Protein AF-A0A970N4Y2-F1 (afdb_monomer_lite)

Radius of gyration: 21.25 Å; chains: 1; bounding box: 59×27×69 Å

pLDDT: mean 83.41, std 14.5, range [32.34, 95.81]

Sequence (130 aa):
MLNTWISILMFMISLMSFSFAHKLSTINKIFYLLPRSIMENALRLDESENIPYFEKHYLEVEVKKYFTTNLKPLLTTYELNFCYFFQNENDDGFLMYEDGVNISFRAKLIFDYKYTNSLTFTIKQHEQGN

Structure (mmCIF, N/CA/C/O backbone):
data_AF-A0A970N4Y2-F1
#
_entry.id   AF-A0A970N4Y2-F1
#
loop_
_atom_site.group_PDB
_atom_site.id
_atom_site.type_symbol
_atom_site.label_atom_id
_atom_site.label_alt_id
_atom_site.label_comp_id
_atom_site.label_asym_id
_atom_site.label_entity_id
_atom_site.label_seq_id
_atom_site.pdbx_PDB_ins_code
_atom_site.Cartn_x
_atom_site.Cartn_y
_atom_site.Cartn_z
_atom_site.occupancy
_atom_site.B_iso_or_equiv
_atom_site.auth_seq_id
_atom_site.auth_comp_id
_atom_site.auth_asym_id
_atom_site.auth_atom_id
_atom_site.pdbx_PDB_model_num
ATOM 1 N N . MET A 1 1 ? -22.529 3.804 42.759 1.00 76.56 1 MET A N 1
ATOM 2 C CA . MET A 1 1 ? -23.137 3.588 41.426 1.00 76.56 1 MET A CA 1
ATOM 3 C C . MET A 1 1 ? -22.571 4.532 40.372 1.00 76.56 1 MET A C 1
ATOM 5 O O . MET A 1 1 ? -22.083 4.030 39.373 1.00 76.56 1 MET A O 1
ATOM 9 N N . LEU A 1 2 ? -22.546 5.856 40.594 1.00 91.44 2 LEU A N 1
ATOM 10 C CA . LEU A 1 2 ? -21.956 6.819 39.643 1.00 91.44 2 LEU A CA 1
ATOM 11 C C . LEU A 1 2 ? -20.494 6.490 39.276 1.00 91.44 2 LEU A C 1
ATOM 13 O O . LEU A 1 2 ? -20.165 6.401 38.100 1.00 91.44 2 LEU A O 1
ATOM 17 N N . ASN A 1 3 ? -19.641 6.219 40.270 1.00 92.19 3 ASN A N 1
ATOM 18 C CA . ASN A 1 3 ? -18.233 5.876 40.024 1.00 92.19 3 ASN A CA 1
ATOM 19 C C . ASN A 1 3 ? -18.078 4.615 39.164 1.00 92.19 3 ASN A C 1
ATOM 21 O O . ASN A 1 3 ? -17.227 4.577 38.288 1.00 92.19 3 ASN A O 1
ATOM 25 N N . THR A 1 4 ? -18.936 3.612 39.365 1.00 92.56 4 THR A N 1
ATOM 26 C CA . THR A 1 4 ? -18.942 2.380 38.565 1.00 92.56 4 THR A CA 1
ATOM 27 C C . THR A 1 4 ? -19.269 2.673 37.100 1.00 92.56 4 THR A C 1
ATOM 29 O O . THR A 1 4 ? -18.594 2.165 36.210 1.00 92.56 4 THR A O 1
ATOM 32 N N . TRP A 1 5 ? -20.250 3.543 36.840 1.00 94.88 5 TRP A N 1
ATOM 33 C CA . TRP A 1 5 ? -20.592 3.984 35.484 1.00 94.88 5 TRP A CA 1
ATOM 34 C C . TRP A 1 5 ? -19.459 4.767 34.817 1.00 94.88 5 TRP A C 1
ATOM 36 O O . TRP A 1 5 ? -19.154 4.522 33.651 1.00 94.88 5 TRP A O 1
ATOM 46 N N . ILE A 1 6 ? -18.793 5.654 35.561 1.00 94.50 6 ILE A N 1
ATOM 47 C CA . ILE A 1 6 ? -17.628 6.401 35.065 1.00 94.50 6 ILE A CA 1
ATOM 48 C C . ILE A 1 6 ? -16.488 5.441 34.704 1.00 94.50 6 ILE A C 1
ATOM 50 O O . ILE A 1 6 ? -15.890 5.580 33.639 1.00 94.50 6 ILE A O 1
ATOM 54 N N . SER A 1 7 ? -16.210 4.436 35.539 1.00 94.62 7 SER A N 1
ATOM 55 C CA . SER A 1 7 ? -15.179 3.430 35.255 1.00 94.62 7 SER A CA 1
ATOM 56 C C . SER A 1 7 ? -15.488 2.613 34.000 1.00 94.62 7 SER A C 1
ATOM 58 O O . SER A 1 7 ? -14.593 2.404 33.183 1.00 94.62 7 SER A O 1
ATOM 60 N N . ILE A 1 8 ? -16.744 2.193 33.807 1.00 94.94 8 ILE A N 1
ATOM 61 C CA . ILE A 1 8 ? -17.168 1.477 32.592 1.00 94.94 8 ILE A CA 1
ATOM 62 C C . ILE A 1 8 ? -16.979 2.365 31.357 1.00 94.94 8 ILE A C 1
ATOM 64 O O . ILE A 1 8 ? -16.443 1.915 30.347 1.00 94.94 8 ILE A O 1
ATOM 68 N N . LEU A 1 9 ? -17.365 3.639 31.439 1.00 95.06 9 LEU A N 1
ATOM 69 C CA . LEU A 1 9 ? -17.231 4.581 30.329 1.00 95.06 9 LEU A CA 1
ATOM 70 C C . LEU A 1 9 ? -15.758 4.839 29.972 1.00 95.06 9 LEU A C 1
ATOM 72 O O . LEU A 1 9 ? -15.392 4.783 28.799 1.00 95.06 9 LEU A O 1
ATOM 76 N N . MET A 1 10 ? -14.895 5.030 30.973 1.00 94.69 10 MET A N 1
ATOM 77 C CA . MET A 1 10 ? -13.446 5.162 30.774 1.00 94.69 10 MET A CA 1
ATOM 78 C C . MET A 1 10 ? -12.834 3.912 30.132 1.00 94.69 10 MET A C 1
ATOM 80 O O . MET A 1 10 ? -12.007 4.020 29.225 1.00 94.69 10 MET A O 1
ATOM 84 N N . PHE A 1 11 ? -13.265 2.725 30.560 1.00 95.56 11 PHE A N 1
ATOM 85 C CA . PHE A 1 11 ? -12.813 1.465 29.978 1.00 95.56 11 PHE A CA 1
ATOM 86 C C . PHE A 1 11 ? -13.214 1.340 28.500 1.00 95.56 11 PHE A C 1
ATOM 88 O O . PHE A 1 11 ? -12.383 0.987 27.664 1.00 95.56 11 PHE A O 1
ATOM 95 N N . MET A 1 12 ? -14.448 1.716 28.149 1.00 94.56 12 MET A N 1
ATOM 96 C CA . MET A 1 12 ? -14.920 1.711 26.758 1.00 94.56 12 MET A CA 1
ATOM 97 C C . MET A 1 12 ? -14.134 2.691 25.876 1.00 94.56 12 MET A C 1
ATOM 99 O O . MET A 1 12 ? -13.744 2.340 24.761 1.00 94.56 12 MET A O 1
ATOM 103 N N . ILE A 1 13 ? -13.833 3.893 26.382 1.00 92.94 13 ILE A N 1
ATOM 104 C CA . ILE A 1 13 ? -12.995 4.873 25.670 1.00 92.94 13 ILE A CA 1
ATOM 105 C C . ILE A 1 13 ? -11.576 4.331 25.459 1.00 92.94 13 ILE A C 1
ATOM 107 O O . ILE A 1 13 ? -11.010 4.476 24.371 1.00 92.94 13 ILE A O 1
ATOM 111 N N . SER A 1 14 ? -11.000 3.680 26.473 1.00 94.50 14 SER A N 1
ATOM 112 C CA . SER A 1 14 ? -9.675 3.061 26.372 1.00 94.50 14 SER A CA 1
ATOM 113 C C . SER A 1 14 ? -9.648 1.959 25.309 1.00 94.50 14 SER A C 1
ATOM 115 O O . SER A 1 14 ? -8.773 1.972 24.442 1.00 94.50 14 SER A O 1
ATOM 117 N N . LEU A 1 15 ? -10.648 1.072 25.294 1.00 92.44 15 LEU A N 1
ATOM 118 C CA . LEU A 1 15 ? -10.780 0.022 24.279 1.00 92.44 15 LEU A CA 1
ATOM 119 C C . LEU A 1 15 ? -10.919 0.587 22.862 1.00 92.44 15 LEU A C 1
ATOM 121 O O . LEU A 1 15 ? -10.291 0.081 21.926 1.00 92.44 15 LEU A O 1
ATOM 125 N N . MET A 1 16 ? -11.710 1.649 22.694 1.00 89.56 16 MET A N 1
ATOM 126 C CA . MET A 1 16 ? -11.873 2.316 21.401 1.00 89.56 16 MET A CA 1
ATOM 127 C C . MET A 1 16 ? -10.557 2.948 20.929 1.00 89.56 16 MET A C 1
ATOM 129 O O . MET A 1 16 ? -10.170 2.787 19.770 1.00 89.56 16 MET A O 1
ATOM 133 N N . SER A 1 17 ? -9.835 3.598 21.843 1.00 89.44 17 SER A N 1
ATOM 134 C CA . SER A 1 17 ? -8.539 4.227 21.560 1.00 89.44 17 SER A CA 1
ATOM 135 C C . SER A 1 17 ? -7.475 3.189 21.204 1.00 89.44 17 SER A C 1
ATOM 137 O O . SER A 1 17 ? -6.739 3.359 20.233 1.00 89.44 17 SER A O 1
ATOM 139 N N . PHE A 1 18 ? -7.431 2.078 21.941 1.00 91.62 18 PHE A N 1
ATOM 140 C CA . PHE A 1 18 ? -6.540 0.957 21.663 1.00 91.62 18 PHE A CA 1
ATOM 141 C C . PHE A 1 18 ? -6.823 0.340 20.290 1.00 91.62 18 PHE A C 1
ATOM 143 O O . PHE A 1 18 ? -5.905 0.153 19.492 1.00 91.62 18 PHE A O 1
ATOM 150 N N . SER A 1 19 ? -8.095 0.087 19.976 1.00 87.88 19 SER A N 1
ATOM 151 C CA . SER A 1 19 ? -8.504 -0.479 18.684 1.00 87.88 19 SER A CA 1
ATOM 152 C C . SER A 1 19 ? -8.127 0.440 17.520 1.00 87.88 19 SER A C 1
ATOM 154 O O . SER A 1 19 ? -7.625 -0.024 16.494 1.00 87.88 19 SER A O 1
ATOM 156 N N . PHE A 1 20 ? -8.313 1.752 17.691 1.00 87.75 20 PHE A N 1
ATOM 157 C CA . PHE A 1 20 ? -7.889 2.752 16.716 1.00 87.75 20 PHE A CA 1
ATOM 158 C C . PHE A 1 20 ? -6.368 2.760 16.522 1.00 87.75 20 PHE A C 1
ATOM 160 O O . PHE A 1 20 ? -5.897 2.670 15.386 1.00 87.75 20 PHE A O 1
ATOM 167 N N . ALA A 1 21 ? -5.599 2.812 17.613 1.00 90.75 21 ALA A N 1
ATOM 168 C CA . ALA A 1 21 ? -4.140 2.815 17.564 1.00 90.75 21 ALA A CA 1
ATOM 169 C C . ALA A 1 21 ? -3.588 1.539 16.912 1.00 90.75 21 ALA A C 1
ATOM 171 O O . ALA A 1 21 ? -2.692 1.611 16.068 1.00 90.75 21 ALA A O 1
ATOM 172 N N . HIS A 1 22 ? -4.160 0.379 17.244 1.00 90.31 22 HIS A N 1
ATOM 173 C CA . HIS A 1 22 ? -3.792 -0.893 16.633 1.00 90.31 22 HIS A CA 1
ATOM 174 C C . HIS A 1 22 ? -4.062 -0.878 15.125 1.00 90.31 22 HIS A C 1
ATOM 176 O O . HIS A 1 22 ? -3.160 -1.157 14.338 1.00 90.31 22 HIS A O 1
ATOM 182 N N . LYS A 1 23 ? -5.267 -0.470 14.706 1.00 88.94 23 LYS A N 1
ATOM 183 C CA . LYS A 1 23 ? -5.639 -0.365 13.288 1.00 88.94 23 LYS A CA 1
ATOM 184 C C . LYS A 1 23 ? -4.700 0.565 12.516 1.00 88.94 23 LYS A C 1
ATOM 186 O O . LYS A 1 23 ? -4.212 0.188 11.452 1.00 88.94 23 LYS A O 1
ATOM 191 N N . LEU A 1 24 ? -4.418 1.750 13.057 1.00 90.31 24 LEU A N 1
ATOM 192 C CA . LEU A 1 24 ? -3.486 2.708 12.461 1.00 90.31 24 LEU A CA 1
ATOM 193 C C . LEU A 1 24 ? -2.071 2.122 12.349 1.00 90.31 24 LEU A C 1
ATOM 195 O O . LEU A 1 24 ? -1.436 2.235 11.303 1.00 90.31 24 LEU A O 1
ATOM 199 N N . SER A 1 25 ? -1.594 1.447 13.397 1.00 91.75 25 SER A N 1
ATOM 200 C CA . SER A 1 25 ? -0.289 0.782 13.394 1.00 91.75 25 SER A CA 1
ATOM 201 C C . SER A 1 25 ? -0.204 -0.303 12.319 1.00 91.75 25 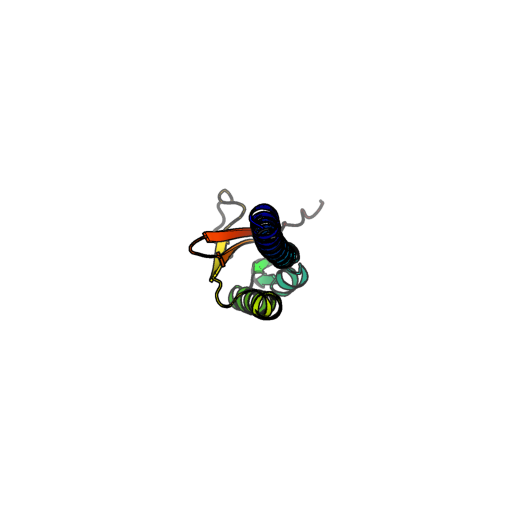SER A C 1
ATOM 203 O O . SER A 1 25 ? 0.785 -0.365 11.590 1.00 91.75 25 SER A O 1
ATOM 205 N N . THR A 1 26 ? -1.240 -1.132 12.167 1.00 91.38 26 THR A N 1
ATOM 206 C CA . THR A 1 26 ? -1.270 -2.169 11.129 1.00 91.38 26 THR A CA 1
ATOM 207 C C . THR A 1 26 ? -1.274 -1.564 9.726 1.00 91.38 26 THR A C 1
ATOM 209 O O . THR A 1 26 ? -0.527 -2.034 8.872 1.00 91.38 26 THR A O 1
ATOM 212 N N . ILE A 1 27 ? -2.040 -0.492 9.494 1.00 91.44 27 ILE A N 1
ATOM 213 C CA . ILE A 1 27 ? -2.050 0.224 8.207 1.00 91.44 27 ILE A CA 1
ATOM 214 C C . ILE A 1 27 ? -0.662 0.790 7.895 1.00 91.44 27 ILE A C 1
ATOM 216 O O . ILE A 1 27 ? -0.150 0.561 6.801 1.00 91.44 27 ILE A O 1
ATOM 220 N N . ASN A 1 28 ? -0.025 1.454 8.865 1.00 91.62 28 ASN A N 1
ATOM 221 C CA . ASN A 1 28 ? 1.342 1.958 8.719 1.00 91.62 28 ASN A CA 1
ATOM 222 C C . ASN A 1 28 ? 2.304 0.829 8.348 1.00 91.62 28 ASN A C 1
ATOM 224 O O . ASN A 1 28 ? 3.077 0.971 7.408 1.00 91.62 28 ASN A O 1
ATOM 228 N N . LYS A 1 29 ? 2.247 -0.303 9.059 1.00 92.00 29 LYS A N 1
ATOM 229 C CA . LYS A 1 29 ? 3.104 -1.458 8.772 1.00 92.00 29 LYS A CA 1
ATOM 230 C C . LYS A 1 29 ? 2.895 -1.964 7.351 1.00 92.00 29 LYS A C 1
ATOM 232 O O . LYS A 1 29 ? 3.874 -2.122 6.642 1.00 92.00 29 LYS A O 1
ATOM 237 N N . ILE A 1 30 ? 1.653 -2.171 6.916 1.00 91.81 30 ILE A N 1
ATOM 238 C CA . ILE A 1 30 ? 1.363 -2.640 5.552 1.00 91.81 30 ILE A CA 1
ATOM 239 C C . ILE A 1 30 ? 1.902 -1.656 4.511 1.00 91.81 30 ILE A C 1
ATOM 241 O O . ILE A 1 30 ? 2.486 -2.087 3.520 1.00 91.81 30 ILE A O 1
ATOM 245 N N . PHE A 1 31 ? 1.740 -0.354 4.749 1.00 90.19 31 PHE A N 1
ATOM 246 C CA . PHE A 1 31 ? 2.238 0.687 3.858 1.00 90.19 31 PHE A CA 1
ATOM 247 C C . PHE A 1 31 ? 3.768 0.687 3.776 1.00 90.19 31 PHE A C 1
ATOM 249 O O . PHE A 1 31 ? 4.316 0.512 2.694 1.00 90.19 31 PHE A O 1
ATOM 256 N N . TYR A 1 32 ? 4.466 0.786 4.909 1.00 88.88 32 TYR A N 1
ATOM 257 C CA . TYR A 1 32 ? 5.933 0.828 4.950 1.00 88.88 32 TYR A CA 1
ATOM 258 C C . TYR A 1 32 ? 6.613 -0.495 4.577 1.00 88.88 32 TYR A C 1
ATOM 260 O O . TYR A 1 32 ? 7.772 -0.486 4.170 1.00 88.88 32 TYR A O 1
ATOM 268 N N . LEU A 1 33 ? 5.914 -1.623 4.706 1.00 90.19 33 LEU A N 1
ATOM 269 C CA . LEU A 1 33 ? 6.402 -2.947 4.316 1.00 90.19 33 LEU A CA 1
ATOM 270 C C . LEU A 1 33 ? 6.020 -3.318 2.880 1.00 90.19 33 LEU A C 1
ATOM 272 O O . LEU A 1 33 ? 6.070 -4.499 2.541 1.00 90.19 33 LEU A O 1
ATOM 276 N N . LEU A 1 34 ? 5.649 -2.340 2.041 1.00 91.00 34 LEU A N 1
ATOM 277 C CA . LEU A 1 34 ? 5.471 -2.562 0.608 1.00 91.00 34 LEU A CA 1
ATOM 278 C C . LEU A 1 34 ? 6.703 -3.310 0.056 1.00 91.00 34 LEU A C 1
ATOM 280 O O . LEU A 1 34 ? 7.816 -2.776 0.130 1.00 91.00 34 LEU A O 1
ATOM 284 N N . PRO A 1 35 ? 6.541 -4.550 -0.447 1.00 89.94 35 PRO A N 1
ATOM 285 C CA . PRO A 1 35 ? 7.679 -5.373 -0.821 1.00 89.94 35 PRO A CA 1
ATOM 286 C C . PRO A 1 35 ? 8.496 -4.716 -1.929 1.00 89.94 35 PRO A C 1
ATOM 288 O O . PRO A 1 35 ? 7.967 -4.394 -2.992 1.00 89.94 35 PRO A O 1
ATOM 291 N N . ARG A 1 36 ? 9.808 -4.576 -1.706 1.00 87.19 36 ARG A N 1
ATOM 292 C CA . ARG A 1 36 ? 10.735 -4.042 -2.718 1.00 87.19 36 ARG A CA 1
ATOM 293 C C . ARG A 1 36 ? 10.724 -4.856 -4.007 1.00 87.19 36 ARG A C 1
ATOM 295 O O . ARG A 1 36 ? 10.843 -4.278 -5.077 1.00 87.19 36 ARG A O 1
ATOM 302 N N . SER A 1 37 ? 10.459 -6.158 -3.914 1.00 88.62 37 SER A N 1
ATOM 303 C CA . SER A 1 37 ? 10.323 -7.043 -5.071 1.00 88.62 37 SER A CA 1
ATOM 304 C C . SER A 1 37 ? 9.240 -6.593 -6.058 1.00 88.62 37 SER A C 1
ATOM 306 O O . SER A 1 37 ? 9.365 -6.856 -7.247 1.00 88.62 37 SER A O 1
ATOM 308 N N . ILE A 1 38 ? 8.177 -5.913 -5.603 1.00 91.06 38 ILE A N 1
ATOM 309 C CA . ILE A 1 38 ? 7.160 -5.350 -6.508 1.00 91.06 38 ILE A CA 1
ATOM 310 C C . ILE A 1 38 ? 7.774 -4.235 -7.365 1.00 91.06 38 ILE A C 1
ATOM 312 O O . ILE A 1 38 ? 7.504 -4.177 -8.560 1.00 91.06 38 ILE A O 1
ATOM 316 N N . MET A 1 39 ? 8.626 -3.397 -6.766 1.00 89.38 39 MET A N 1
ATOM 317 C CA . MET A 1 39 ? 9.342 -2.330 -7.473 1.00 89.38 39 MET A CA 1
ATOM 318 C C . MET A 1 39 ? 10.372 -2.913 -8.436 1.00 89.38 39 MET A C 1
ATOM 320 O O . MET A 1 39 ? 10.388 -2.549 -9.604 1.00 89.38 39 MET A O 1
ATOM 324 N N . GLU A 1 40 ? 11.189 -3.854 -7.963 1.00 87.12 40 GLU A N 1
ATOM 325 C CA . GLU A 1 40 ? 12.257 -4.483 -8.750 1.00 87.12 40 GLU A CA 1
ATOM 326 C C . GLU A 1 40 ? 11.702 -5.241 -9.964 1.00 87.12 40 GLU A C 1
ATOM 328 O O . GLU A 1 40 ? 12.212 -5.095 -11.069 1.00 87.12 40 GLU A O 1
ATOM 333 N N . ASN A 1 41 ? 10.605 -5.986 -9.799 1.00 89.25 41 ASN A N 1
ATOM 334 C CA . ASN A 1 41 ? 9.979 -6.722 -10.902 1.00 89.25 41 ASN A CA 1
ATOM 335 C C . ASN A 1 41 ? 9.299 -5.811 -11.934 1.00 89.25 41 ASN A C 1
ATOM 337 O O . ASN A 1 41 ? 9.060 -6.243 -13.067 1.00 89.25 41 ASN A O 1
ATOM 341 N N . ALA A 1 42 ? 8.959 -4.580 -11.542 1.00 88.25 42 ALA A N 1
ATOM 342 C CA . ALA A 1 42 ? 8.405 -3.571 -12.433 1.00 88.25 42 ALA A CA 1
ATOM 343 C C . ALA A 1 42 ? 9.480 -2.842 -13.251 1.00 88.25 42 ALA A C 1
ATOM 345 O O . ALA A 1 42 ? 9.128 -2.058 -14.131 1.00 88.25 42 ALA A O 1
ATOM 346 N N . LEU A 1 43 ? 10.767 -3.086 -12.984 1.00 87.69 43 LEU A N 1
ATOM 347 C CA . LEU A 1 43 ? 11.847 -2.514 -13.773 1.00 87.69 43 LEU A CA 1
ATOM 348 C C . LEU A 1 43 ? 11.921 -3.180 -15.146 1.00 87.69 43 LEU A C 1
ATOM 350 O O . LEU A 1 43 ? 11.872 -4.410 -15.290 1.00 87.69 43 LEU A O 1
ATOM 354 N N . ARG A 1 44 ? 12.060 -2.339 -16.163 1.00 85.38 44 ARG A N 1
ATOM 355 C CA . ARG A 1 44 ? 12.350 -2.718 -17.543 1.00 85.38 44 ARG A CA 1
ATOM 356 C C . ARG A 1 44 ? 13.521 -1.887 -18.038 1.00 85.38 44 ARG A C 1
ATOM 358 O O . ARG A 1 44 ? 13.799 -0.823 -17.497 1.00 85.38 44 ARG A O 1
ATOM 365 N N . LEU A 1 45 ? 14.211 -2.410 -19.040 1.00 83.62 45 LEU A N 1
ATOM 366 C CA . LEU A 1 45 ? 15.275 -1.713 -19.748 1.00 83.62 45 LEU A CA 1
ATOM 367 C C . LEU A 1 45 ? 14.734 -1.337 -21.120 1.00 83.62 45 LEU A C 1
ATOM 369 O O . LEU A 1 45 ? 14.115 -2.180 -21.773 1.00 83.62 45 LEU A O 1
ATOM 373 N N . ASP A 1 46 ? 14.950 -0.096 -21.544 1.00 78.31 46 ASP A N 1
ATOM 374 C CA . ASP A 1 46 ? 14.763 0.241 -22.952 1.00 78.31 46 ASP A CA 1
ATOM 375 C C . ASP A 1 46 ? 15.930 -0.345 -23.764 1.00 78.31 46 ASP A C 1
ATOM 377 O O . ASP A 1 46 ? 17.098 -0.125 -23.434 1.00 78.31 46 ASP A O 1
ATOM 381 N N . GLU A 1 47 ? 15.612 -1.105 -24.812 1.00 74.06 47 GLU A N 1
ATOM 382 C CA . GLU A 1 47 ? 16.583 -1.785 -25.677 1.00 74.06 47 GLU A CA 1
ATOM 383 C C . GLU A 1 47 ? 17.485 -0.795 -26.430 1.00 74.06 47 GLU A C 1
ATOM 385 O O . GLU A 1 47 ? 18.604 -1.146 -26.803 1.00 74.06 47 GLU A O 1
ATOM 390 N N . SER A 1 48 ? 17.017 0.440 -26.639 1.00 70.88 48 SER A N 1
ATOM 391 C CA . SER A 1 48 ? 17.764 1.464 -27.378 1.00 70.88 48 SER A CA 1
ATOM 392 C C . SER A 1 48 ? 18.830 2.162 -26.528 1.00 70.88 48 SER A C 1
ATOM 394 O O . SER A 1 48 ? 19.929 2.429 -27.011 1.00 70.88 48 SER A O 1
ATOM 396 N N . GLU A 1 49 ? 18.521 2.469 -25.266 1.00 67.00 49 GLU A N 1
ATOM 397 C CA . GLU A 1 49 ? 19.341 3.372 -24.441 1.00 67.00 49 GLU A CA 1
ATOM 398 C C . GLU A 1 49 ? 19.860 2.719 -23.147 1.00 67.00 49 GLU A C 1
ATOM 400 O O . GLU A 1 49 ? 20.628 3.336 -22.412 1.00 67.00 49 GLU A O 1
ATOM 405 N N . ASN A 1 50 ? 19.488 1.461 -22.862 1.00 73.88 50 ASN A N 1
ATOM 406 C CA . ASN A 1 50 ? 19.780 0.766 -21.597 1.00 73.88 50 ASN A CA 1
ATOM 407 C C . ASN A 1 50 ? 19.346 1.558 -20.348 1.00 73.88 50 ASN A C 1
ATOM 409 O O . ASN A 1 50 ? 19.899 1.375 -19.262 1.00 73.88 50 ASN A O 1
ATOM 413 N N . ILE A 1 51 ? 18.345 2.429 -20.488 1.00 76.88 51 ILE A N 1
ATOM 414 C CA . ILE A 1 51 ? 17.830 3.237 -19.386 1.00 76.88 51 ILE A CA 1
ATOM 415 C C . ILE A 1 51 ? 16.788 2.404 -18.635 1.00 76.88 51 ILE A C 1
ATOM 417 O O . ILE A 1 51 ? 15.804 1.964 -19.241 1.00 76.88 51 ILE A O 1
ATOM 421 N N . PRO A 1 52 ? 16.990 2.138 -17.332 1.00 82.19 52 PRO A N 1
ATOM 422 C CA . PRO A 1 52 ? 15.999 1.445 -16.530 1.00 82.19 52 PRO A CA 1
ATOM 423 C C . PRO A 1 52 ? 14.811 2.366 -16.240 1.00 82.19 52 PRO A C 1
ATOM 425 O O . PRO A 1 52 ? 14.991 3.506 -15.820 1.00 82.19 52 PRO A O 1
ATOM 428 N N . TYR A 1 53 ? 13.595 1.851 -16.405 1.00 84.00 53 TYR A N 1
ATOM 429 C CA . TYR A 1 53 ? 12.361 2.574 -16.103 1.00 84.00 53 TYR A CA 1
ATOM 430 C C . TYR A 1 53 ? 11.321 1.671 -15.438 1.00 84.00 53 TYR A C 1
ATOM 432 O O . TYR A 1 53 ? 11.378 0.440 -15.527 1.00 84.00 53 TYR A O 1
ATOM 440 N N . PHE A 1 54 ? 10.346 2.286 -14.766 1.00 87.38 54 PHE A N 1
ATOM 441 C CA . PHE A 1 54 ? 9.209 1.560 -14.206 1.00 87.38 54 PHE A CA 1
ATOM 442 C C . PHE A 1 54 ? 8.133 1.317 -15.266 1.00 87.38 54 PHE A C 1
ATOM 444 O O . PHE A 1 54 ? 7.549 2.254 -15.815 1.00 87.38 54 PHE A O 1
ATOM 451 N N . GLU A 1 55 ? 7.782 0.053 -15.492 1.00 89.69 55 GLU A N 1
ATOM 452 C CA . GLU A 1 55 ? 6.602 -0.316 -16.269 1.00 89.69 55 GLU A CA 1
ATOM 453 C C . GLU A 1 55 ? 5.334 0.105 -15.502 1.00 89.69 55 GLU A C 1
ATOM 455 O O . GLU A 1 55 ? 4.857 -0.601 -14.608 1.00 89.69 55 GLU A O 1
ATOM 460 N N . LYS A 1 56 ? 4.794 1.285 -15.838 1.00 90.69 56 LYS A N 1
ATOM 461 C CA . LYS A 1 56 ? 3.735 1.958 -15.064 1.00 90.69 56 LYS A CA 1
ATOM 462 C C . LYS A 1 56 ? 2.532 1.062 -14.784 1.00 90.69 56 LYS A C 1
ATOM 464 O O . LYS A 1 56 ? 2.134 0.891 -13.635 1.00 90.69 56 LYS A O 1
ATOM 469 N N . HIS A 1 57 ? 1.984 0.449 -15.834 1.00 91.81 57 HIS A N 1
ATOM 470 C CA . HIS A 1 57 ? 0.784 -0.377 -15.725 1.00 91.81 57 HIS A CA 1
ATOM 471 C C . HIS A 1 57 ? 0.998 -1.579 -14.799 1.00 91.81 57 HIS A C 1
ATOM 473 O O . HIS A 1 57 ? 0.194 -1.813 -13.895 1.00 91.81 57 HIS A O 1
ATOM 479 N N . TYR A 1 58 ? 2.102 -2.305 -14.985 1.00 92.25 58 TYR A N 1
ATOM 480 C CA . TYR A 1 58 ? 2.445 -3.450 -14.149 1.00 92.25 58 TYR A CA 1
ATOM 481 C C . TYR A 1 58 ? 2.640 -3.041 -12.685 1.00 92.25 58 TYR A C 1
ATOM 483 O O . TYR A 1 58 ? 2.063 -3.660 -11.786 1.00 92.25 58 TYR A O 1
ATOM 491 N N . LEU A 1 59 ? 3.392 -1.959 -12.445 1.00 93.25 59 LEU A N 1
ATOM 492 C CA . LEU A 1 59 ? 3.644 -1.458 -11.098 1.00 93.25 59 LEU A CA 1
ATOM 493 C C . LEU A 1 59 ? 2.341 -1.094 -10.382 1.00 93.25 59 LEU A C 1
ATOM 495 O O . LEU A 1 59 ? 2.105 -1.523 -9.251 1.00 93.25 59 LEU A O 1
ATOM 499 N N . GLU A 1 60 ? 1.479 -0.323 -11.043 1.00 94.88 60 GLU A N 1
ATOM 500 C CA . GLU A 1 60 ? 0.198 0.074 -10.474 1.00 94.88 60 GLU A CA 1
ATOM 501 C C . GLU A 1 60 ? -0.669 -1.132 -10.113 1.00 94.88 60 GLU A C 1
ATOM 503 O O . GLU A 1 60 ? -1.275 -1.148 -9.038 1.00 94.88 60 GLU A O 1
ATOM 508 N N . VAL A 1 61 ? -0.738 -2.136 -10.992 1.00 95.81 61 VAL A N 1
ATOM 509 C CA . VAL A 1 61 ? -1.544 -3.345 -10.781 1.00 95.81 61 VAL A CA 1
ATOM 510 C C . VAL A 1 61 ? -1.044 -4.129 -9.571 1.00 95.81 61 VAL A C 1
ATOM 512 O O . VAL A 1 61 ? -1.840 -4.443 -8.680 1.00 95.81 61 VAL A O 1
ATOM 515 N N . GLU A 1 62 ? 0.255 -4.411 -9.486 1.00 95.19 62 GLU A N 1
ATOM 516 C CA . GLU A 1 62 ? 0.805 -5.212 -8.388 1.00 95.19 62 GLU A CA 1
ATOM 517 C C . GLU A 1 62 ? 0.777 -4.460 -7.048 1.00 95.19 62 GLU A C 1
ATOM 519 O O . GLU A 1 62 ? 0.422 -5.045 -6.019 1.00 95.19 62 GLU A O 1
ATOM 524 N N . VAL A 1 63 ? 1.018 -3.145 -7.044 1.00 94.69 63 VAL A N 1
ATOM 525 C CA . VAL A 1 63 ? 0.858 -2.317 -5.838 1.00 94.69 63 VAL A CA 1
ATOM 526 C C . VAL A 1 63 ? -0.607 -2.293 -5.387 1.00 94.69 63 VAL A C 1
ATOM 528 O O . VAL A 1 63 ? -0.896 -2.546 -4.211 1.00 94.69 63 VAL A O 1
ATOM 531 N N . LYS A 1 64 ? -1.558 -2.049 -6.301 1.00 94.62 64 LYS A N 1
ATOM 532 C CA . LYS A 1 64 ? -3.000 -2.070 -5.988 1.00 94.62 64 LYS A CA 1
ATOM 533 C C . LYS A 1 64 ? -3.417 -3.430 -5.429 1.00 94.62 64 LYS A C 1
ATOM 535 O O . LYS A 1 64 ? -4.150 -3.479 -4.439 1.00 94.62 64 LYS A O 1
ATOM 540 N N . LYS A 1 65 ? -2.932 -4.528 -6.006 1.00 94.56 65 LYS A N 1
ATOM 541 C CA . LYS A 1 65 ? -3.204 -5.903 -5.560 1.00 94.56 65 LYS A CA 1
ATOM 542 C C . LYS A 1 65 ? -2.636 -6.193 -4.171 1.00 94.56 65 LYS A C 1
ATOM 544 O O . LYS A 1 65 ? -3.350 -6.769 -3.343 1.00 94.56 65 LYS A O 1
ATOM 549 N N . TYR A 1 66 ? -1.409 -5.757 -3.886 1.00 94.69 66 TYR A N 1
ATOM 550 C CA . TYR A 1 66 ? -0.806 -5.868 -2.557 1.00 94.69 66 TYR A CA 1
ATOM 551 C C . TYR A 1 66 ? -1.651 -5.139 -1.507 1.00 94.69 66 TYR A C 1
ATOM 553 O O . TYR A 1 66 ? -2.052 -5.740 -0.505 1.00 94.69 66 TYR A O 1
ATOM 561 N N . PHE A 1 67 ? -1.991 -3.873 -1.755 1.00 93.06 67 PHE A N 1
ATOM 562 C CA . PHE A 1 67 ? -2.800 -3.095 -0.819 1.00 93.06 67 PHE A CA 1
ATOM 563 C C . PHE A 1 67 ? -4.215 -3.651 -0.677 1.00 93.06 67 PHE A C 1
ATOM 565 O O . PHE A 1 67 ? -4.703 -3.751 0.444 1.00 93.06 67 PHE A O 1
ATOM 572 N N . THR A 1 68 ? -4.847 -4.099 -1.764 1.00 92.50 68 THR A N 1
ATOM 573 C CA . THR A 1 68 ? -6.184 -4.712 -1.704 1.00 92.50 68 THR A CA 1
ATOM 574 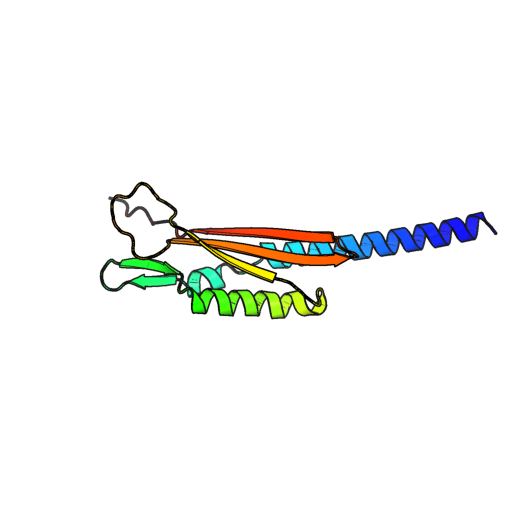C C . THR A 1 68 ? -6.161 -5.953 -0.822 1.00 92.50 68 THR A C 1
ATOM 576 O O . THR A 1 68 ? -6.995 -6.099 0.066 1.00 92.50 68 THR A O 1
ATOM 579 N N . THR A 1 69 ? -5.184 -6.835 -1.024 1.00 92.94 69 THR A N 1
ATOM 580 C CA . THR A 1 69 ? -5.071 -8.089 -0.269 1.00 92.94 69 THR A CA 1
ATOM 581 C C . THR A 1 69 ? -4.845 -7.836 1.222 1.00 92.94 69 THR A C 1
ATOM 583 O O . THR A 1 69 ? -5.490 -8.469 2.055 1.00 92.94 69 THR A O 1
ATOM 586 N N . ASN A 1 70 ? -3.972 -6.886 1.566 1.00 92.69 70 ASN A N 1
ATOM 587 C CA . ASN A 1 70 ? -3.557 -6.662 2.952 1.00 92.69 70 ASN A CA 1
ATOM 588 C C . ASN A 1 70 ? -4.458 -5.681 3.723 1.00 92.69 70 ASN A C 1
ATOM 590 O O . ASN A 1 70 ? -4.618 -5.824 4.935 1.00 92.69 70 ASN A O 1
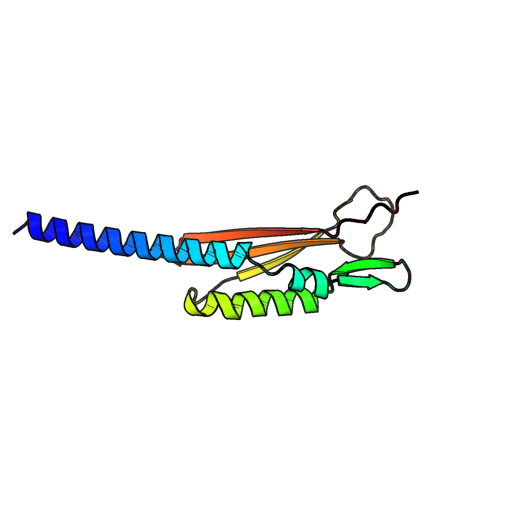ATOM 594 N N . LEU A 1 71 ? -5.068 -4.693 3.056 1.00 91.06 71 LEU A N 1
ATOM 595 C CA . LEU A 1 71 ? -5.889 -3.660 3.705 1.00 91.06 71 LEU A CA 1
ATOM 596 C C . LEU A 1 71 ? -7.389 -3.949 3.699 1.00 91.06 71 LEU A C 1
ATOM 598 O O . LEU A 1 71 ? -8.086 -3.389 4.545 1.00 91.06 71 LEU A O 1
ATOM 602 N N . LYS A 1 72 ? -7.901 -4.828 2.827 1.00 87.75 72 LYS A N 1
ATOM 603 C CA . LYS A 1 72 ? -9.325 -5.218 2.810 1.00 87.75 72 LYS A CA 1
ATOM 604 C C . LYS A 1 72 ? -9.900 -5.627 4.179 1.00 87.75 72 LYS A C 1
ATOM 606 O O . LYS A 1 72 ? -11.035 -5.241 4.448 1.00 87.75 72 LYS A O 1
ATOM 611 N N . PRO A 1 73 ? -9.188 -6.349 5.073 1.00 86.56 73 PRO A N 1
ATOM 612 C CA . PRO A 1 73 ? -9.730 -6.651 6.402 1.00 86.56 73 PRO A CA 1
ATOM 613 C C . PRO A 1 73 ? -9.783 -5.437 7.348 1.00 86.56 73 PRO A C 1
ATOM 615 O O . PRO A 1 73 ? -10.460 -5.490 8.371 1.00 86.56 73 PRO A O 1
ATOM 618 N N . LEU A 1 74 ? -9.076 -4.346 7.038 1.00 86.12 74 LEU A N 1
ATOM 619 C CA . LEU A 1 74 ? -8.951 -3.166 7.901 1.00 86.12 74 LEU A CA 1
ATOM 620 C C . LEU A 1 74 ? -9.780 -1.980 7.392 1.00 86.12 74 LEU A C 1
ATOM 622 O O . LEU A 1 74 ? -10.281 -1.185 8.191 1.00 86.12 74 LEU A O 1
ATOM 626 N N . LEU A 1 75 ? -9.907 -1.821 6.076 1.00 86.00 75 LEU A N 1
ATOM 627 C CA . LEU A 1 75 ? -10.474 -0.640 5.434 1.00 86.00 75 LEU A CA 1
ATOM 628 C C . LEU A 1 75 ? -11.494 -1.031 4.370 1.00 86.00 75 LEU A C 1
ATOM 630 O O . LEU A 1 75 ? -11.240 -1.889 3.530 1.00 86.00 75 LEU A O 1
ATOM 634 N N . THR A 1 76 ? -12.633 -0.341 4.380 1.00 80.31 76 THR A N 1
ATOM 635 C CA . THR A 1 76 ? -13.672 -0.489 3.353 1.00 80.31 76 THR A CA 1
ATOM 636 C C . THR A 1 76 ? -13.321 0.292 2.090 1.00 80.31 76 THR A C 1
ATOM 638 O O . THR A 1 76 ? -13.604 -0.166 0.989 1.00 80.31 76 THR A O 1
ATOM 641 N N . THR A 1 77 ? -12.700 1.467 2.241 1.00 85.06 77 THR A N 1
ATOM 642 C CA . THR A 1 77 ? -12.315 2.344 1.132 1.00 85.06 77 THR A CA 1
ATOM 643 C C . THR A 1 77 ? -10.945 2.968 1.376 1.00 85.06 77 THR A C 1
ATOM 645 O O . THR A 1 77 ? -10.596 3.344 2.500 1.00 85.06 77 THR A O 1
ATOM 648 N N . TYR A 1 78 ? -10.162 3.071 0.306 1.00 90.75 78 TYR A N 1
ATOM 649 C CA . TYR A 1 78 ? -8.890 3.779 0.266 1.00 90.75 78 TYR A CA 1
ATOM 650 C C . TYR A 1 78 ? -8.605 4.242 -1.167 1.00 90.75 78 TYR A C 1
ATOM 652 O O . TYR A 1 78 ? -9.163 3.711 -2.127 1.00 90.75 78 TYR A O 1
ATOM 660 N N . GLU A 1 79 ? -7.731 5.231 -1.296 1.00 91.88 79 GLU A N 1
ATOM 661 C CA . GLU A 1 79 ? -7.247 5.778 -2.559 1.00 91.88 79 GLU A CA 1
ATOM 662 C C . GLU A 1 79 ? -5.735 5.552 -2.639 1.00 91.88 79 GLU A C 1
ATOM 664 O O . GLU A 1 79 ? -5.011 5.760 -1.661 1.00 91.88 79 GLU A O 1
ATOM 669 N N . LEU A 1 80 ? -5.269 5.129 -3.813 1.00 93.50 80 LEU A N 1
ATOM 670 C CA . LEU A 1 80 ? -3.856 5.080 -4.173 1.00 93.50 80 LEU A CA 1
ATOM 671 C C . LEU A 1 80 ? -3.638 6.000 -5.368 1.00 93.50 80 LEU A C 1
ATOM 673 O O . LEU A 1 80 ? -4.384 5.911 -6.343 1.00 93.50 80 LEU A O 1
ATOM 677 N N . ASN A 1 81 ? -2.620 6.848 -5.293 1.00 94.19 81 ASN A N 1
ATOM 678 C CA . ASN A 1 81 ? -2.200 7.709 -6.388 1.00 94.19 81 ASN A CA 1
ATOM 679 C C . ASN A 1 81 ? -0.723 7.471 -6.706 1.00 94.19 81 ASN A C 1
ATOM 681 O O . ASN A 1 81 ? 0.080 7.292 -5.789 1.00 94.19 81 ASN A O 1
ATOM 685 N N . PHE A 1 82 ? -0.386 7.492 -7.990 1.00 93.62 82 PHE A N 1
ATOM 686 C CA . PHE A 1 82 ? 0.958 7.262 -8.503 1.00 93.62 82 PHE A CA 1
ATOM 687 C C . PHE A 1 82 ? 1.391 8.527 -9.237 1.00 93.62 82 PHE A C 1
ATOM 689 O O . PHE A 1 82 ? 0.732 8.952 -10.183 1.00 93.62 82 PHE A O 1
ATOM 696 N N . CYS A 1 83 ? 2.465 9.152 -8.769 1.00 91.44 83 CYS A N 1
ATOM 697 C CA . CYS A 1 83 ? 3.067 10.309 -9.415 1.00 91.44 83 CYS A CA 1
ATOM 698 C C . CYS A 1 83 ? 4.470 9.919 -9.861 1.00 91.44 83 CYS A C 1
ATOM 700 O O . CYS A 1 83 ? 5.325 9.648 -9.018 1.00 91.44 83 CYS A O 1
ATOM 702 N N . TYR A 1 84 ? 4.680 9.840 -11.168 1.00 89.31 84 TYR A N 1
ATOM 703 C CA . TYR A 1 84 ? 5.981 9.536 -11.742 1.00 89.31 84 TYR A CA 1
ATOM 704 C C . TYR A 1 84 ? 6.754 10.833 -11.986 1.00 89.31 84 TYR A C 1
ATOM 706 O O . TYR A 1 84 ? 6.149 11.867 -12.272 1.00 89.31 84 TYR A O 1
ATOM 714 N N . PHE A 1 85 ? 8.069 10.796 -11.797 1.00 86.00 85 PHE A N 1
ATOM 715 C CA . PHE A 1 85 ? 8.926 11.975 -11.894 1.00 86.00 85 PHE A CA 1
ATOM 716 C C . PHE A 1 85 ? 10.350 11.590 -12.307 1.00 86.00 85 PHE A C 1
ATOM 718 O O . PHE A 1 85 ? 10.750 10.437 -12.152 1.00 86.00 85 PHE A O 1
ATOM 725 N N . PHE A 1 86 ? 11.106 12.572 -12.795 1.00 82.62 86 PHE A N 1
ATOM 726 C CA . PHE A 1 86 ? 12.531 12.443 -13.091 1.00 82.62 86 PHE A CA 1
ATOM 727 C C . PHE A 1 86 ? 13.356 12.873 -11.873 1.00 82.62 86 PHE A C 1
ATOM 729 O O . PHE A 1 86 ? 13.106 13.931 -11.294 1.00 82.62 86 PHE A O 1
ATOM 736 N N . GLN A 1 87 ? 14.328 12.066 -11.455 1.00 72.88 87 GLN A N 1
ATOM 737 C CA . GLN A 1 87 ? 15.186 12.342 -10.306 1.00 72.88 87 GLN A CA 1
ATOM 738 C C . GLN A 1 87 ? 16.180 13.476 -10.608 1.00 72.88 87 GLN A C 1
ATOM 740 O O . GLN A 1 87 ? 16.542 14.221 -9.696 1.00 72.88 87 GLN A O 1
ATOM 745 N N . ASN A 1 88 ? 16.600 13.615 -11.869 1.00 66.56 88 ASN A N 1
ATOM 746 C CA . ASN A 1 88 ? 17.528 14.642 -12.337 1.00 66.56 88 ASN A CA 1
ATOM 747 C C . ASN A 1 88 ? 16.845 15.535 -13.387 1.00 66.56 88 ASN A C 1
ATOM 749 O O . ASN A 1 88 ? 16.821 15.211 -14.567 1.00 66.56 88 ASN A O 1
ATOM 753 N N . GLU A 1 89 ? 16.314 16.686 -12.967 1.00 56.84 89 GLU A N 1
ATOM 754 C CA . GLU A 1 89 ? 15.770 17.705 -13.888 1.00 56.84 89 GLU A CA 1
ATOM 755 C C . GLU A 1 89 ? 16.869 18.478 -14.656 1.00 56.84 89 GLU A C 1
ATOM 757 O O . GLU A 1 89 ? 16.555 19.236 -15.566 1.00 56.84 89 GLU A O 1
ATOM 762 N N . ASN A 1 90 ? 18.149 18.297 -14.294 1.00 50.03 90 ASN A N 1
ATOM 763 C CA . ASN A 1 90 ? 19.300 19.033 -14.845 1.00 50.03 90 ASN A CA 1
ATOM 764 C C . ASN A 1 90 ? 20.077 18.278 -15.936 1.00 50.03 90 ASN A C 1
ATOM 766 O O . ASN A 1 90 ? 21.118 18.767 -16.373 1.00 50.03 90 ASN A O 1
ATOM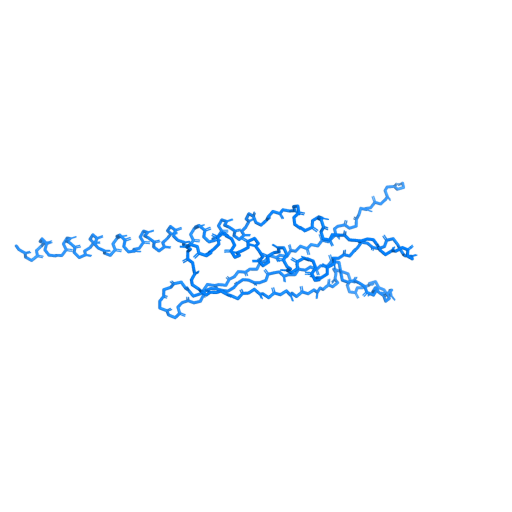 770 N N . ASP A 1 91 ? 19.638 17.082 -16.324 1.00 49.31 91 ASP A N 1
ATOM 771 C CA . ASP A 1 91 ? 20.254 16.376 -17.444 1.00 49.31 91 ASP A CA 1
ATOM 772 C C . ASP A 1 91 ? 19.565 16.865 -18.724 1.00 49.31 91 ASP A C 1
ATOM 774 O O . ASP A 1 91 ? 18.388 16.594 -18.942 1.00 49.31 91 ASP A O 1
ATOM 778 N N . ASP A 1 92 ? 20.281 17.624 -19.558 1.00 45.84 92 ASP A N 1
ATOM 779 C CA . ASP A 1 92 ? 19.800 18.210 -20.827 1.00 45.84 92 ASP A CA 1
ATOM 780 C C . ASP A 1 92 ? 19.373 17.149 -21.875 1.00 45.84 92 ASP A C 1
ATOM 782 O O . ASP A 1 92 ? 19.015 17.471 -23.013 1.00 45.84 92 ASP A O 1
ATOM 786 N N . GLY A 1 93 ? 19.414 15.864 -21.514 1.00 52.12 93 GLY A N 1
ATOM 787 C CA . GLY A 1 93 ? 18.843 14.774 -22.285 1.00 52.12 93 GLY A CA 1
ATOM 788 C C . GLY A 1 93 ? 17.335 14.704 -22.078 1.00 52.12 93 GLY A C 1
ATOM 789 O O . GLY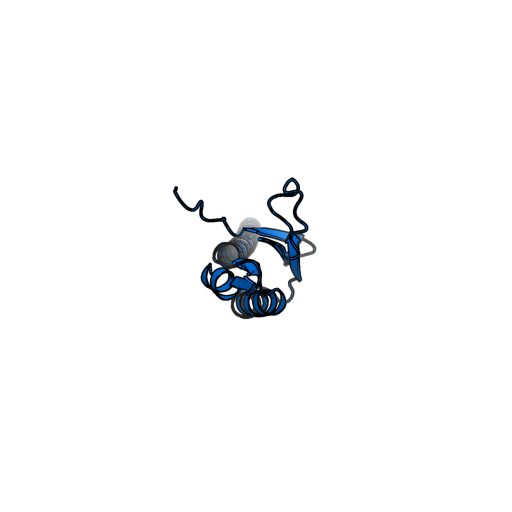 A 1 93 ? 16.852 14.610 -20.954 1.00 52.12 93 GLY A O 1
ATOM 790 N N . PHE A 1 94 ? 16.574 14.687 -23.172 1.00 48.78 94 PHE A N 1
ATOM 791 C CA . PHE A 1 94 ? 15.171 14.274 -23.164 1.00 48.78 94 PHE A CA 1
ATOM 792 C C . PHE A 1 94 ? 15.074 12.808 -22.709 1.00 48.78 94 PHE A C 1
ATOM 794 O O . PHE A 1 94 ? 14.939 11.905 -23.532 1.00 48.78 94 PHE A O 1
ATOM 801 N N . LEU A 1 95 ? 15.150 12.554 -21.403 1.00 56.75 95 LEU A N 1
ATOM 802 C CA . LEU A 1 95 ? 14.823 11.255 -20.839 1.00 56.75 95 LEU A CA 1
ATOM 803 C C . LEU A 1 95 ? 13.344 11.012 -21.140 1.00 56.75 95 LEU A C 1
ATOM 805 O O . LEU A 1 95 ? 12.463 11.686 -20.609 1.00 56.75 95 LEU A O 1
ATOM 809 N N . MET A 1 96 ? 13.056 10.067 -22.034 1.00 61.62 96 MET A N 1
ATOM 810 C CA . MET A 1 96 ? 11.672 9.710 -22.363 1.00 61.62 96 MET A CA 1
ATOM 811 C C . MET A 1 96 ? 10.974 8.958 -21.217 1.00 61.62 96 MET A C 1
ATOM 813 O O . MET A 1 96 ? 9.750 8.818 -21.243 1.00 61.62 96 MET A O 1
ATOM 817 N N . TYR A 1 97 ? 11.721 8.501 -20.204 1.00 68.69 97 TYR A N 1
ATOM 818 C CA . TYR A 1 97 ? 11.219 7.618 -19.154 1.00 68.69 97 TYR A CA 1
ATOM 819 C C . TYR A 1 97 ? 11.557 8.103 -17.744 1.00 68.69 97 TYR A C 1
ATOM 821 O O . TYR A 1 97 ? 12.710 8.378 -17.427 1.00 68.69 97 TYR A O 1
ATOM 829 N N . GLU A 1 98 ? 10.534 8.166 -16.890 1.00 76.62 98 GLU A N 1
ATOM 830 C CA . GLU A 1 98 ? 10.656 8.561 -15.484 1.00 76.62 98 GLU A CA 1
ATOM 831 C C . GLU A 1 98 ? 11.350 7.458 -14.663 1.00 76.62 98 GLU A C 1
ATOM 833 O O . GLU A 1 98 ? 10.972 6.281 -14.715 1.00 76.62 98 GLU A O 1
ATOM 838 N N . ASP A 1 99 ? 12.340 7.851 -13.864 1.00 79.56 99 ASP A N 1
ATOM 839 C CA . ASP A 1 99 ? 13.157 6.990 -12.996 1.00 79.56 99 ASP A CA 1
ATOM 840 C C . ASP A 1 99 ? 12.693 7.009 -11.525 1.00 79.56 99 ASP A C 1
ATOM 842 O O . ASP A 1 99 ? 13.242 6.305 -10.668 1.00 79.56 99 ASP A O 1
ATOM 846 N N . GLY A 1 100 ? 11.651 7.787 -11.223 1.00 86.06 100 GLY A N 1
ATOM 847 C CA . GLY A 1 100 ? 11.056 7.934 -9.904 1.00 86.06 100 GLY A CA 1
ATOM 848 C C . GLY A 1 100 ? 9.545 7.718 -9.893 1.00 86.06 100 GLY A C 1
ATOM 849 O O . GLY A 1 100 ? 8.82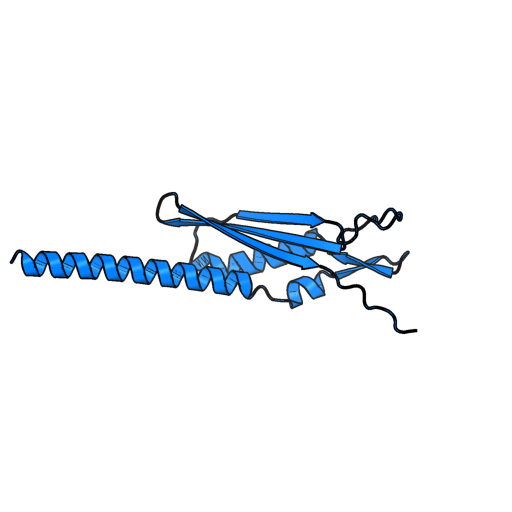4 8.054 -10.833 1.00 86.06 100 GLY A O 1
ATOM 850 N N . VAL A 1 101 ? 9.041 7.176 -8.784 1.00 90.44 101 VAL A N 1
ATOM 851 C CA . VAL A 1 101 ? 7.606 7.050 -8.511 1.00 90.44 101 VAL A CA 1
ATOM 852 C C . VAL A 1 101 ? 7.297 7.367 -7.050 1.00 90.44 101 VAL A C 1
ATOM 854 O O . VAL A 1 101 ? 7.897 6.825 -6.119 1.00 90.44 101 VAL A O 1
ATOM 857 N N . ASN A 1 102 ? 6.327 8.252 -6.836 1.00 92.00 102 ASN A N 1
ATOM 858 C CA . ASN A 1 102 ? 5.713 8.504 -5.543 1.00 92.00 102 ASN A CA 1
ATOM 859 C C . ASN A 1 102 ? 4.347 7.818 -5.480 1.00 92.00 102 ASN A C 1
ATOM 861 O O . ASN A 1 102 ? 3.458 8.090 -6.286 1.00 92.00 102 ASN A O 1
ATOM 865 N N . ILE A 1 103 ? 4.179 6.946 -4.494 1.00 92.81 103 ILE A N 1
ATOM 866 C CA . ILE A 1 103 ? 2.939 6.230 -4.221 1.00 92.81 103 ILE A CA 1
ATOM 867 C C . ILE A 1 103 ? 2.304 6.869 -2.998 1.00 92.81 103 ILE A C 1
ATOM 869 O O . ILE A 1 103 ? 2.777 6.703 -1.873 1.00 92.81 103 ILE A O 1
ATOM 873 N N . SER A 1 104 ? 1.218 7.595 -3.219 1.00 92.38 104 SER A N 1
ATOM 874 C CA . SER A 1 104 ? 0.431 8.230 -2.169 1.00 92.38 104 SER A CA 1
ATOM 875 C C . SER A 1 104 ? -0.767 7.365 -1.801 1.00 92.38 104 SER A C 1
ATOM 877 O O . SER A 1 104 ? -1.507 6.899 -2.663 1.00 92.38 104 SER A O 1
ATOM 879 N N . PHE A 1 105 ? -0.984 7.181 -0.506 1.00 92.88 105 PHE A N 1
ATOM 880 C CA . PHE A 1 105 ? -2.083 6.422 0.066 1.00 92.88 105 PHE A CA 1
ATOM 881 C C . PHE A 1 105 ? -2.960 7.326 0.918 1.00 92.88 105 PHE A C 1
ATOM 883 O O . PHE A 1 105 ? -2.462 8.075 1.761 1.00 92.88 105 PHE A O 1
ATOM 890 N N . ARG A 1 106 ? -4.275 7.213 0.740 1.00 91.69 106 ARG A N 1
ATOM 891 C CA . ARG A 1 106 ? -5.265 7.904 1.563 1.00 91.69 106 ARG A CA 1
ATOM 892 C C . ARG A 1 106 ? -6.360 6.943 1.998 1.00 91.69 106 ARG A C 1
ATOM 894 O O . ARG A 1 106 ? -6.915 6.217 1.182 1.00 91.69 106 ARG A O 1
ATOM 901 N N . ALA A 1 107 ? -6.727 6.976 3.274 1.00 89.31 107 ALA A N 1
ATOM 902 C CA . ALA A 1 107 ? -7.810 6.156 3.807 1.00 89.31 107 ALA A CA 1
ATOM 903 C C . ALA A 1 107 ? -8.634 6.890 4.866 1.00 89.31 107 ALA A C 1
ATOM 905 O O . ALA A 1 107 ? -8.120 7.713 5.628 1.00 89.31 107 ALA A O 1
ATOM 906 N N . LYS A 1 108 ? -9.926 6.557 4.941 1.00 85.44 108 LYS A N 1
ATOM 907 C CA . LYS A 1 108 ? -10.831 7.040 5.990 1.00 85.44 108 LYS A CA 1
ATOM 908 C C . LYS A 1 108 ? -10.748 6.089 7.188 1.00 85.44 108 LYS A C 1
ATOM 910 O O . LYS A 1 108 ? -11.046 4.904 7.050 1.00 85.44 108 LYS A O 1
ATOM 915 N N . LEU A 1 109 ? -10.306 6.584 8.348 1.00 78.56 109 LEU A N 1
ATOM 916 C CA . LEU A 1 109 ? -10.088 5.731 9.526 1.00 78.56 109 LEU A CA 1
ATOM 917 C C . LEU A 1 109 ? -11.322 5.638 10.427 1.00 78.56 109 LEU A C 1
ATOM 919 O O . LEU A 1 109 ? -11.894 4.556 10.562 1.00 78.56 109 LEU A O 1
ATOM 923 N N . ILE A 1 110 ? -11.698 6.754 11.055 1.00 74.00 110 ILE A N 1
ATOM 924 C CA . ILE A 1 110 ? -12.872 6.923 11.925 1.00 74.00 110 ILE A CA 1
ATOM 925 C C . ILE A 1 110 ? -13.366 8.365 11.736 1.00 74.00 110 ILE A C 1
ATOM 927 O O . ILE A 1 110 ? -12.548 9.281 11.629 1.00 74.00 110 ILE A O 1
ATOM 931 N N . PHE A 1 111 ? -14.689 8.566 11.689 1.00 71.44 111 PHE A N 1
ATOM 932 C CA . PHE A 1 111 ? -15.311 9.850 11.328 1.00 71.44 111 PHE A CA 1
ATOM 933 C C . PHE A 1 111 ? -14.730 10.383 10.008 1.00 71.44 111 PHE A C 1
ATOM 935 O O . PHE A 1 111 ? -14.402 9.590 9.130 1.00 71.44 111 PHE A O 1
ATOM 942 N N . ASP A 1 112 ? -14.579 11.697 9.854 1.00 71.44 112 ASP A N 1
ATOM 943 C CA . ASP A 1 112 ? -13.990 12.326 8.665 1.00 71.44 112 ASP A CA 1
ATOM 944 C C . ASP A 1 112 ? -12.463 12.462 8.718 1.00 71.44 112 ASP A C 1
ATOM 946 O O . ASP A 1 112 ? -11.870 13.154 7.888 1.00 71.44 112 ASP A O 1
ATOM 950 N N . TYR A 1 113 ? -11.799 11.764 9.647 1.00 77.88 113 TYR A N 1
ATOM 951 C CA . TYR A 1 113 ? -10.343 11.755 9.687 1.00 77.88 113 TYR A CA 1
ATOM 952 C C . TYR A 1 113 ? -9.772 10.956 8.508 1.00 77.88 113 TYR A C 1
ATOM 954 O O . TYR A 1 113 ? -9.932 9.730 8.409 1.00 77.88 113 TYR A O 1
ATOM 962 N N . LYS A 1 114 ? -9.092 11.677 7.612 1.00 84.12 114 LYS A N 1
ATOM 963 C CA . LYS A 1 114 ? -8.390 11.131 6.450 1.00 84.12 114 LYS A CA 1
ATOM 964 C C . LYS A 1 114 ? -6.923 10.942 6.802 1.00 84.12 114 LYS A C 1
ATOM 966 O O . LYS A 1 114 ? -6.176 11.907 6.936 1.00 84.12 114 LYS A O 1
ATOM 971 N N . TYR A 1 115 ? -6.511 9.691 6.914 1.00 85.88 115 TYR A N 1
ATOM 972 C CA . TYR A 1 115 ? -5.104 9.348 7.004 1.00 85.88 115 TYR A CA 1
ATOM 973 C C . TYR A 1 115 ? -4.481 9.415 5.612 1.00 85.88 115 TYR A C 1
ATOM 975 O O . TYR A 1 115 ? -5.062 8.888 4.663 1.00 85.88 115 TYR A O 1
ATOM 983 N N . THR A 1 116 ? -3.325 10.068 5.496 1.00 89.94 116 THR A N 1
ATOM 984 C CA . THR A 1 116 ? -2.577 10.194 4.240 1.00 89.94 116 THR A CA 1
ATOM 985 C C . THR A 1 116 ? -1.106 9.892 4.494 1.00 89.94 116 THR A C 1
ATOM 987 O O . THR A 1 116 ? -0.559 10.344 5.498 1.00 89.94 116 THR A O 1
ATOM 990 N N . ASN A 1 117 ? -0.475 9.138 3.599 1.00 91.94 117 ASN A N 1
ATOM 991 C CA . ASN A 1 117 ? 0.956 8.850 3.636 1.00 91.94 117 ASN A CA 1
ATOM 992 C C . ASN A 1 117 ? 1.496 8.675 2.210 1.00 91.94 117 ASN A C 1
ATOM 994 O O . ASN A 1 117 ? 0.713 8.446 1.289 1.00 91.94 117 ASN A O 1
ATOM 998 N N . SER A 1 118 ? 2.806 8.784 2.014 1.00 91.81 118 SER A N 1
ATOM 999 C CA . SER A 1 118 ? 3.443 8.590 0.712 1.00 91.81 118 SER A CA 1
ATOM 1000 C C . SER A 1 118 ? 4.780 7.858 0.829 1.00 91.81 118 SER A C 1
ATOM 1002 O O . SER A 1 118 ? 5.481 7.954 1.836 1.00 91.81 118 SER A O 1
ATOM 1004 N N . LEU A 1 119 ? 5.118 7.091 -0.207 1.00 90.44 119 LEU A N 1
ATOM 1005 C CA . LEU A 1 119 ? 6.416 6.443 -0.374 1.00 90.44 119 LEU A CA 1
ATOM 1006 C C . LEU A 1 119 ? 7.008 6.854 -1.708 1.00 90.44 119 LEU A C 1
ATOM 1008 O O . LEU A 1 119 ? 6.328 6.795 -2.727 1.00 90.44 119 LEU A O 1
ATOM 1012 N N . THR A 1 120 ? 8.280 7.223 -1.691 1.00 89.12 120 THR A N 1
ATOM 1013 C CA . THR A 1 120 ? 9.031 7.558 -2.896 1.00 89.12 120 THR A CA 1
ATOM 1014 C C . THR A 1 120 ? 10.032 6.452 -3.184 1.00 89.12 120 THR A C 1
ATOM 1016 O O . THR A 1 120 ? 10.802 6.065 -2.303 1.00 89.12 120 THR A O 1
ATOM 1019 N N . PHE A 1 121 ? 10.030 5.972 -4.420 1.00 87.00 121 PHE A N 1
ATOM 1020 C CA . PHE A 1 121 ? 11.003 5.029 -4.947 1.00 87.00 121 PHE A CA 1
ATOM 1021 C C . PHE A 1 121 ? 11.707 5.681 -6.127 1.00 87.00 121 PHE A C 1
ATOM 1023 O O . PHE A 1 121 ? 11.053 6.296 -6.965 1.00 87.00 121 PHE A O 1
ATOM 1030 N N . THR A 1 122 ? 13.027 5.548 -6.182 1.00 87.12 122 THR A N 1
ATOM 1031 C CA . THR A 1 122 ? 13.823 5.983 -7.327 1.00 87.12 122 THR A CA 1
ATOM 1032 C C . THR A 1 122 ? 14.781 4.882 -7.740 1.00 87.12 122 THR A C 1
ATOM 1034 O O . THR A 1 122 ? 15.246 4.092 -6.905 1.00 87.12 122 THR A O 1
ATOM 1037 N N . ILE A 1 123 ? 15.054 4.811 -9.035 1.00 82.56 123 ILE A N 1
ATOM 1038 C CA . ILE A 1 123 ? 16.051 3.913 -9.593 1.00 82.56 123 ILE A CA 1
ATOM 1039 C C . ILE A 1 123 ? 17.407 4.578 -9.376 1.00 82.56 123 ILE A C 1
ATOM 1041 O O . ILE A 1 123 ? 17.736 5.573 -10.009 1.00 82.56 123 ILE A O 1
ATOM 1045 N N . LYS A 1 124 ? 18.217 4.046 -8.458 1.00 72.44 124 LYS A N 1
ATOM 1046 C CA . LYS A 1 124 ? 19.603 4.506 -8.350 1.00 72.44 124 LYS A CA 1
ATOM 1047 C C . LYS A 1 124 ? 20.358 4.041 -9.590 1.00 72.44 124 LYS A C 1
ATOM 1049 O O . LYS A 1 124 ? 20.513 2.835 -9.779 1.00 72.44 124 LYS A O 1
ATOM 1054 N N . GLN A 1 125 ? 20.857 4.979 -10.394 1.00 56.31 125 GLN A N 1
ATOM 1055 C CA . GLN A 1 125 ? 21.886 4.665 -11.379 1.00 56.31 125 GLN A CA 1
ATOM 1056 C C . GLN A 1 125 ? 23.085 4.067 -10.631 1.00 56.31 125 GLN A C 1
ATOM 1058 O O . GLN A 1 125 ? 23.621 4.669 -9.699 1.00 56.31 125 GLN A O 1
ATOM 1063 N N . HIS A 1 126 ? 23.464 2.841 -10.988 1.00 43.84 126 HIS A N 1
ATOM 1064 C CA . HIS A 1 126 ? 24.751 2.301 -10.580 1.00 43.84 126 HIS A CA 1
ATOM 1065 C C . HIS A 1 126 ? 25.814 3.148 -11.279 1.00 43.84 126 HIS A C 1
ATOM 1067 O O . HIS A 1 126 ? 25.910 3.103 -12.503 1.00 43.84 126 HIS A O 1
ATOM 1073 N N . GLU A 1 127 ? 26.602 3.911 -10.518 1.00 36.56 127 GLU A N 1
ATOM 1074 C CA . GLU A 1 127 ? 27.877 4.419 -11.018 1.00 36.56 127 GLU A CA 1
ATOM 1075 C C . GLU A 1 127 ? 28.665 3.205 -11.522 1.00 36.56 127 GLU A C 1
ATOM 1077 O O . GLU A 1 127 ? 29.084 2.343 -10.743 1.00 36.56 127 GLU A O 1
ATOM 1082 N N . GLN A 1 128 ? 28.791 3.084 -12.845 1.00 35.22 128 GLN A N 1
ATOM 1083 C CA . GLN A 1 128 ? 29.785 2.211 -13.441 1.00 35.22 128 GLN A CA 1
ATOM 1084 C C . GLN A 1 128 ? 31.136 2.746 -12.976 1.00 35.22 128 GLN A C 1
ATOM 1086 O O . GLN A 1 128 ? 31.582 3.799 -13.425 1.00 35.22 128 GLN A O 1
ATOM 1091 N N . GLY A 1 129 ? 31.742 2.046 -12.018 1.00 35.28 129 GLY A N 1
ATOM 1092 C CA . GLY A 1 129 ? 33.119 2.288 -11.625 1.00 35.28 129 GLY A CA 1
ATOM 1093 C C . GLY A 1 129 ? 34.013 2.167 -12.854 1.00 35.28 129 GLY A C 1
ATOM 1094 O O . GLY A 1 129 ? 34.112 1.086 -13.435 1.00 35.28 129 GLY A O 1
ATOM 1095 N N . ASN A 1 130 ? 34.622 3.288 -13.228 1.00 32.34 130 ASN A N 1
ATOM 1096 C CA . ASN A 1 130 ? 35.854 3.336 -14.007 1.00 32.34 130 ASN A CA 1
ATOM 1097 C C . ASN A 1 130 ? 37.024 3.505 -13.041 1.00 32.34 130 ASN A C 1
ATOM 1099 O O . ASN A 1 130 ? 36.910 4.365 -12.137 1.00 32.34 130 ASN A O 1
#

Foldseek 3Di:
DVVVVVVVVVVVVVVVVVVLVVLVVQLVCLVVPQDCVLVVVQWDADPPPRDIAGVVVSSVVVSVVSCCVRCVVRAPDKDKDKDFAAPDPPDPDPPVGGQKIKIKIWGDRPDNDIDIDIDMDGDDDDPPDD

Secondary structure (DSSP, 8-state):
-HHHHHHHHHHHHHHHHHHHHHHHHHHHHHHHT--HHHHHHTEEE-TTT--EEE-HHHHHHHHHHHHHHHHTTT-S-EEEEEEEE-S-TT--S---S--EEEEEEEEE-STT-EEEEEEEEE--------